Protein AF-A0A3M1MWQ6-F1 (afdb_monomer_lite)

Foldseek 3Di:
DPPDDDDPVNFDPDWQFAPDFPADVPRPVVVCVRRVCRVVDAPDEAEAEPDPVVRRQHDPPDGRGNHHYHYD

Secondary structure (DSSP, 8-state):
---S---TTS--S--SB-S--SPPTT-HHHHHHHHHHHHH-SS--EEE-SSHHHHHH--TT--SBSS-EEE-

Radius of gyration: 12.56 Å; chains: 1; bounding box: 36×25×23 Å

Sequence (72 aa):
MSDKKTTVLGLTEEEFVHPGNRACAGCTMGLLYRIGAKALGRDCIFVVPPSCMTVMQGLYPVSASQFPIFNC

pLDDT: mean 88.56, std 8.58, range [48.56, 95.06]

Structure (mmCIF, N/CA/C/O backbone):
data_AF-A0A3M1MWQ6-F1
#
_entry.id   AF-A0A3M1MWQ6-F1
#
loop_
_atom_site.group_PDB
_atom_site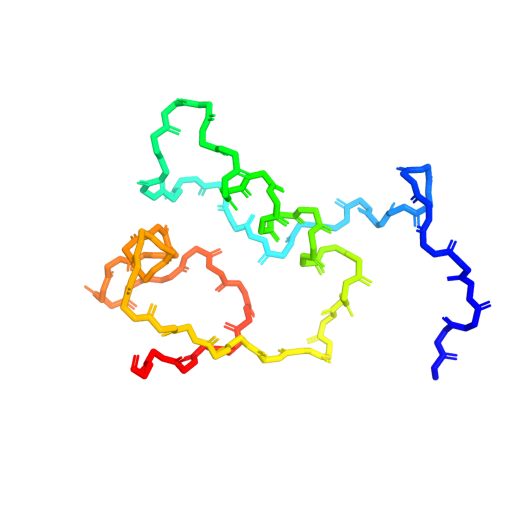.id
_atom_site.type_symbol
_atom_site.label_atom_id
_atom_site.label_alt_id
_atom_site.label_comp_id
_atom_site.label_asym_id
_atom_site.label_entity_id
_atom_site.label_seq_id
_atom_site.pdbx_PDB_ins_code
_atom_site.Cartn_x
_atom_site.Cartn_y
_atom_site.Cartn_z
_atom_site.occupancy
_atom_site.B_iso_or_equiv
_atom_site.auth_seq_id
_atom_site.auth_comp_id
_atom_site.auth_asym_id
_atom_site.auth_atom_id
_atom_site.pdbx_PDB_model_num
ATOM 1 N N . MET A 1 1 ? -21.344 -6.198 6.414 1.00 48.56 1 MET A N 1
ATOM 2 C CA . MET A 1 1 ? -21.188 -5.228 5.312 1.00 48.56 1 MET A CA 1
ATOM 3 C C . MET A 1 1 ? -21.633 -3.876 5.849 1.00 48.56 1 MET A C 1
ATOM 5 O O . MET A 1 1 ? -22.786 -3.764 6.239 1.00 48.56 1 MET A O 1
ATOM 9 N N . SER A 1 2 ? -20.733 -2.907 6.025 1.00 55.97 2 SER A N 1
ATOM 10 C CA . SER A 1 2 ? -21.129 -1.583 6.526 1.00 55.97 2 SER A CA 1
ATOM 11 C C . SER A 1 2 ? -21.784 -0.806 5.383 1.00 55.97 2 SER A C 1
ATOM 13 O O . SER A 1 2 ? -21.093 -0.281 4.518 1.00 55.97 2 SER A O 1
ATOM 15 N N . ASP A 1 3 ? -23.116 -0.764 5.364 1.00 58.56 3 ASP A N 1
ATOM 16 C CA . ASP A 1 3 ? -23.975 -0.091 4.369 1.00 58.56 3 ASP A CA 1
ATOM 17 C C . ASP A 1 3 ? -23.922 1.456 4.440 1.00 58.56 3 ASP A C 1
ATOM 19 O O . ASP A 1 3 ? -24.858 2.169 4.076 1.00 58.56 3 ASP A O 1
ATOM 23 N N . LYS A 1 4 ? -22.819 2.021 4.944 1.00 70.50 4 LYS A N 1
ATOM 24 C CA . LYS A 1 4 ? -22.600 3.468 5.002 1.00 70.50 4 LYS A CA 1
ATOM 25 C C . LYS A 1 4 ? -21.767 3.880 3.795 1.00 70.50 4 LYS A C 1
ATOM 27 O O . LYS A 1 4 ? -20.633 3.445 3.639 1.00 70.50 4 LYS A O 1
ATOM 32 N N . LYS A 1 5 ? -22.319 4.748 2.946 1.00 72.19 5 LYS A N 1
ATOM 33 C CA . LYS A 1 5 ? -21.612 5.320 1.790 1.00 72.19 5 LYS A CA 1
ATOM 34 C C . LYS A 1 5 ? -20.302 5.980 2.250 1.00 72.19 5 LYS A C 1
ATOM 36 O O . LYS A 1 5 ? -20.349 6.979 2.968 1.00 72.1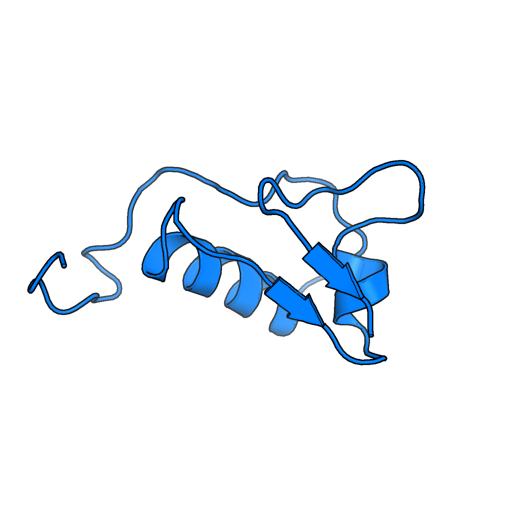9 5 LYS A O 1
ATOM 41 N N . THR A 1 6 ? -19.152 5.442 1.839 1.00 81.56 6 THR A N 1
ATOM 42 C CA . THR A 1 6 ? -17.828 5.963 2.214 1.00 81.56 6 THR A CA 1
ATOM 43 C C . THR A 1 6 ? -17.587 7.309 1.533 1.00 81.56 6 THR A C 1
ATOM 45 O O . THR A 1 6 ? -17.320 7.382 0.334 1.00 81.56 6 THR A O 1
ATOM 48 N N . THR A 1 7 ? -17.737 8.398 2.285 1.00 88.94 7 THR A N 1
ATOM 49 C CA . THR A 1 7 ? -17.454 9.766 1.828 1.00 88.94 7 THR A CA 1
ATOM 50 C C . THR A 1 7 ? -16.111 10.242 2.368 1.00 88.94 7 THR A C 1
ATOM 52 O O . THR A 1 7 ? -15.575 9.673 3.317 1.00 88.94 7 THR A O 1
ATOM 55 N N . VAL A 1 8 ? -15.580 11.330 1.801 1.00 86.56 8 VAL A N 1
ATOM 56 C CA . VAL A 1 8 ? -14.294 11.903 2.239 1.00 86.56 8 VAL A CA 1
ATOM 57 C C . VAL A 1 8 ? -14.295 12.316 3.718 1.00 86.56 8 VAL A C 1
ATOM 59 O O . VAL A 1 8 ? -13.260 12.279 4.369 1.00 86.56 8 VAL A O 1
ATOM 62 N N . LEU A 1 9 ? -15.466 12.680 4.252 1.00 88.62 9 LEU A N 1
ATOM 63 C CA . LEU A 1 9 ? -15.662 13.072 5.651 1.00 88.62 9 LEU A CA 1
ATOM 64 C C . LEU A 1 9 ? -15.907 11.871 6.576 1.00 88.62 9 LEU A C 1
ATOM 66 O O . LEU A 1 9 ? -15.837 12.012 7.790 1.00 88.62 9 LEU A O 1
ATOM 70 N N . GLY A 1 10 ? -16.242 10.709 6.011 1.00 88.88 10 GLY A N 1
ATOM 71 C CA . GLY A 1 10 ? -16.585 9.495 6.752 1.00 88.88 10 GLY A CA 1
ATOM 72 C C . GLY A 1 10 ? -15.464 8.458 6.816 1.00 88.88 10 GLY A C 1
ATOM 73 O O . GLY A 1 10 ? -15.732 7.327 7.213 1.00 88.88 10 GLY A O 1
ATOM 74 N N . LEU A 1 11 ? -14.245 8.797 6.382 1.00 90.25 11 LEU A N 1
ATOM 75 C CA . LEU A 1 11 ? -13.091 7.898 6.462 1.00 90.25 11 LEU A CA 1
ATOM 76 C C . LEU A 1 11 ? -12.600 7.749 7.904 1.00 90.25 11 LEU A C 1
ATOM 78 O O . LEU A 1 11 ? -12.627 8.696 8.684 1.00 90.25 11 LEU A O 1
ATOM 82 N N . THR A 1 12 ? -12.096 6.557 8.225 1.00 89.56 12 THR A N 1
ATOM 83 C CA . THR A 1 12 ? -11.449 6.294 9.514 1.00 89.56 12 THR A CA 1
ATOM 84 C C . THR A 1 12 ? -10.157 7.102 9.676 1.00 89.56 12 THR A C 1
ATOM 86 O O . THR A 1 12 ? -9.403 7.332 8.720 1.00 89.56 12 THR A O 1
ATOM 89 N N . GLU A 1 13 ? -9.882 7.518 10.909 1.00 91.38 13 GLU A N 1
ATOM 90 C CA . GLU A 1 13 ? -8.614 8.145 11.289 1.00 91.38 13 GLU A CA 1
ATOM 91 C C . GLU A 1 13 ? -7.462 7.132 11.299 1.00 91.38 13 GLU A C 1
ATOM 93 O O . GLU A 1 13 ? -6.320 7.516 11.054 1.00 91.38 13 GLU A O 1
ATOM 98 N N . GLU A 1 14 ? -7.764 5.840 11.473 1.00 92.00 14 GLU A N 1
ATOM 99 C CA . GLU A 1 14 ? -6.784 4.753 11.459 1.00 92.00 14 GLU A CA 1
ATOM 100 C C . GLU A 1 14 ? -5.996 4.719 10.139 1.00 92.00 14 GLU A C 1
ATOM 102 O O . GLU A 1 14 ? -6.548 4.869 9.044 1.00 92.00 14 GLU A O 1
ATOM 107 N N . GLU A 1 15 ? -4.680 4.546 10.242 1.00 92.81 15 GLU A N 1
ATOM 108 C CA . GLU A 1 15 ? -3.776 4.425 9.102 1.00 92.81 15 GLU A CA 1
ATOM 109 C C . GLU A 1 15 ? -3.337 2.975 8.943 1.00 92.81 15 GLU A C 1
ATOM 111 O O . GLU A 1 15 ? -2.617 2.434 9.782 1.00 92.81 15 GLU A O 1
ATOM 116 N N . PHE A 1 16 ? -3.712 2.375 7.817 1.00 93.56 16 PHE A N 1
ATOM 117 C CA . PHE A 1 16 ? -3.311 1.009 7.475 1.00 93.56 16 PHE A CA 1
ATOM 118 C C . PHE A 1 16 ? -2.021 0.937 6.641 1.00 93.56 16 PHE A C 1
ATOM 120 O O . PHE A 1 16 ? -1.577 -0.140 6.239 1.00 93.56 16 PHE A O 1
ATOM 127 N N . VAL A 1 17 ? -1.417 2.090 6.349 1.00 92.38 17 VAL A N 1
ATOM 128 C CA . VAL A 1 17 ? -0.143 2.204 5.635 1.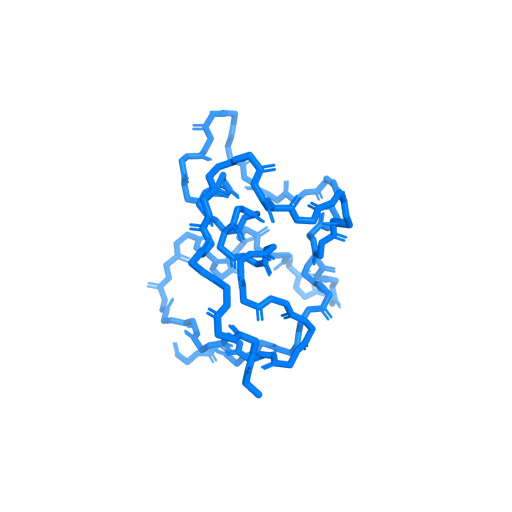00 92.38 17 VAL A CA 1
ATOM 129 C C . VAL A 1 17 ? 0.808 3.004 6.512 1.00 92.38 17 VAL A C 1
ATOM 131 O O . VAL A 1 17 ? 0.540 4.158 6.840 1.00 92.38 17 VAL A O 1
ATOM 134 N N . HIS A 1 18 ? 1.922 2.392 6.896 1.00 91.19 18 HIS A N 1
ATOM 135 C CA . HIS A 1 18 ? 2.943 3.041 7.700 1.00 91.19 18 HIS A CA 1
ATOM 136 C C . HIS A 1 18 ? 3.629 4.178 6.922 1.00 91.19 18 HIS A C 1
ATOM 138 O O . HIS A 1 18 ? 3.859 4.060 5.710 1.00 91.19 18 HIS A O 1
ATOM 144 N N . PRO A 1 19 ? 3.988 5.283 7.602 1.00 88.31 19 PRO A N 1
ATOM 145 C CA . PRO A 1 19 ? 4.856 6.295 7.015 1.00 88.31 19 PRO A CA 1
ATOM 146 C C . PRO A 1 19 ? 6.249 5.706 6.735 1.00 88.31 19 PRO A C 1
ATOM 148 O O . PRO A 1 19 ? 6.688 4.782 7.415 1.00 88.31 19 PRO A O 1
ATOM 151 N N . GLY A 1 20 ? 6.959 6.259 5.746 1.00 83.62 20 GLY A N 1
ATOM 152 C CA . GLY A 1 20 ? 8.297 5.780 5.365 1.00 83.62 20 GLY A CA 1
ATOM 153 C C . GLY A 1 20 ? 8.296 4.698 4.282 1.00 83.62 20 GLY A C 1
ATOM 154 O O . GLY A 1 20 ? 9.088 3.761 4.331 1.00 83.62 20 GLY A O 1
ATOM 155 N N . ASN A 1 21 ? 7.406 4.822 3.297 1.00 87.19 21 ASN A N 1
ATOM 156 C CA . ASN A 1 21 ? 7.377 3.962 2.116 1.00 87.19 21 ASN A CA 1
ATOM 157 C C . ASN A 1 21 ? 8.215 4.568 0.966 1.00 87.19 21 ASN A C 1
ATOM 159 O O . ASN A 1 21 ? 8.614 5.731 1.028 1.00 87.19 21 ASN A O 1
ATOM 163 N N . ARG A 1 22 ? 8.503 3.798 -0.095 1.00 87.81 22 ARG A N 1
ATOM 164 C CA . ARG A 1 22 ? 9.348 4.274 -1.215 1.00 87.81 22 ARG A CA 1
ATOM 165 C C . ARG A 1 22 ? 8.587 5.084 -2.272 1.00 87.81 22 ARG A C 1
ATOM 167 O O . ARG A 1 22 ? 8.969 5.092 -3.442 1.00 87.81 22 ARG A O 1
ATOM 174 N N . ALA A 1 23 ? 7.495 5.743 -1.902 1.00 91.81 23 ALA A N 1
ATOM 175 C CA . ALA A 1 23 ? 6.797 6.631 -2.816 1.00 91.81 23 ALA A CA 1
ATOM 176 C C . ALA A 1 23 ? 7.641 7.878 -3.130 1.00 91.81 23 ALA A C 1
ATOM 178 O O . ALA A 1 23 ? 8.289 8.451 -2.254 1.00 91.81 23 ALA A O 1
ATOM 179 N N . CYS A 1 24 ? 7.589 8.343 -4.380 1.00 93.31 24 CYS A N 1
ATOM 180 C CA . CYS A 1 24 ? 8.114 9.660 -4.737 1.00 93.31 24 CYS A CA 1
ATOM 181 C C . CYS A 1 24 ? 7.345 10.770 -3.998 1.00 93.31 24 CYS A C 1
ATOM 183 O O . CYS A 1 24 ? 6.177 10.599 -3.632 1.00 93.31 24 CYS A O 1
ATOM 185 N N . ALA A 1 25 ? 7.968 11.940 -3.841 1.00 93.56 25 ALA A N 1
ATOM 186 C CA . ALA A 1 25 ? 7.280 13.118 -3.324 1.00 93.56 25 ALA A CA 1
ATOM 187 C C . ALA A 1 25 ? 6.056 13.443 -4.200 1.00 93.56 25 ALA A C 1
ATOM 189 O O . ALA A 1 25 ? 6.171 13.568 -5.417 1.00 93.56 25 ALA A O 1
ATOM 190 N N . GLY A 1 26 ? 4.875 13.533 -3.583 1.00 93.38 26 GLY A N 1
ATOM 191 C CA . GLY A 1 26 ? 3.623 13.777 -4.305 1.00 93.38 26 GLY A CA 1
ATOM 192 C C . GLY A 1 26 ? 3.073 12.573 -5.082 1.00 93.38 26 GLY A C 1
ATOM 193 O O . GLY A 1 26 ? 2.264 12.756 -5.987 1.00 93.38 26 GLY A O 1
ATOM 194 N N . CYS A 1 27 ? 3.479 11.340 -4.758 1.00 93.81 27 CYS A N 1
ATOM 195 C CA . CYS A 1 27 ? 2.955 10.149 -5.425 1.00 93.81 27 CYS A CA 1
ATOM 196 C C . CYS A 1 27 ? 1.430 10.011 -5.256 1.00 93.81 27 CYS A C 1
ATOM 198 O O . CYS A 1 27 ? 0.921 9.703 -4.174 1.00 93.81 27 CYS A O 1
ATOM 200 N N . THR A 1 28 ? 0.698 10.155 -6.359 1.00 95.06 28 THR A N 1
ATOM 201 C CA . THR A 1 28 ? -0.763 9.997 -6.403 1.00 95.06 28 THR A CA 1
ATOM 202 C C . THR A 1 28 ? -1.198 8.568 -6.104 1.00 95.06 28 THR A C 1
ATOM 204 O O . THR A 1 28 ? -2.204 8.362 -5.433 1.00 95.06 28 THR A O 1
ATOM 207 N N . MET A 1 29 ? -0.417 7.574 -6.526 1.00 93.75 29 MET A N 1
ATOM 208 C CA . MET A 1 29 ? -0.704 6.169 -6.241 1.00 93.75 29 MET A CA 1
ATOM 209 C C . MET A 1 29 ? -0.548 5.839 -4.750 1.00 93.75 29 MET A C 1
ATOM 211 O O . MET A 1 29 ? -1.357 5.091 -4.216 1.00 93.75 29 MET A O 1
ATOM 215 N N . GLY A 1 30 ? 0.415 6.452 -4.053 1.00 93.38 30 GLY A N 1
ATOM 216 C CA . GLY A 1 30 ? 0.549 6.313 -2.599 1.00 93.38 30 GLY A CA 1
ATOM 217 C C . GLY A 1 30 ? -0.605 6.967 -1.837 1.00 93.38 30 GLY A C 1
ATOM 218 O O . GLY A 1 30 ? -1.118 6.392 -0.878 1.00 93.38 30 GLY A O 1
AT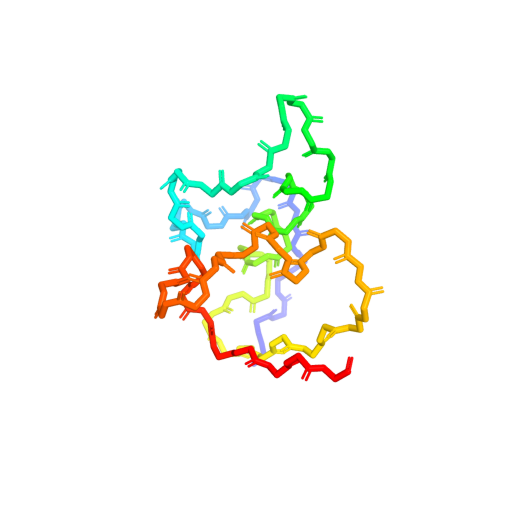OM 219 N N . LEU A 1 31 ? -1.072 8.131 -2.302 1.00 93.69 31 LEU A N 1
ATOM 220 C CA . LEU A 1 31 ? -2.266 8.788 -1.760 1.00 93.69 31 LEU A CA 1
ATOM 221 C C . LEU A 1 31 ? -3.526 7.942 -1.971 1.00 93.69 31 LEU A C 1
ATOM 223 O O . LEU A 1 31 ? -4.274 7.718 -1.020 1.00 93.69 31 LEU A O 1
ATOM 227 N N . LEU A 1 32 ? -3.736 7.432 -3.188 1.00 93.62 32 LEU A N 1
ATOM 228 C CA . LEU A 1 32 ? -4.844 6.530 -3.505 1.00 93.62 32 LEU A CA 1
ATOM 229 C C . LEU A 1 32 ? -4.779 5.255 -2.669 1.00 93.62 32 LEU A C 1
ATOM 231 O O . LEU A 1 32 ? -5.806 4.822 -2.159 1.00 93.62 32 LEU A O 1
ATOM 235 N N . TYR A 1 33 ? -3.589 4.686 -2.483 1.00 93.44 33 TYR A N 1
ATOM 236 C CA . TYR A 1 33 ? -3.409 3.494 -1.668 1.00 93.44 33 TYR A CA 1
ATOM 237 C C . TYR A 1 33 ? -3.792 3.741 -0.209 1.00 93.44 33 TYR A C 1
ATOM 239 O O . TYR A 1 33 ? -4.572 2.982 0.355 1.00 93.44 33 TYR A O 1
ATOM 247 N N . ARG A 1 34 ? -3.327 4.848 0.380 1.00 93.38 34 ARG A N 1
ATOM 248 C CA . ARG A 1 34 ? -3.662 5.238 1.755 1.00 93.38 34 ARG A CA 1
ATOM 249 C C . ARG A 1 34 ? -5.162 5.490 1.944 1.00 93.38 34 ARG A C 1
ATOM 251 O O . ARG A 1 34 ? -5.748 5.007 2.907 1.00 93.38 34 ARG A O 1
ATOM 258 N N . ILE A 1 35 ? -5.796 6.233 1.035 1.00 93.94 35 ILE A N 1
ATOM 259 C CA . ILE A 1 35 ? -7.233 6.549 1.124 1.00 93.94 35 ILE A CA 1
ATOM 260 C C . ILE A 1 35 ? -8.079 5.298 0.853 1.00 93.94 35 ILE A C 1
ATOM 262 O O . ILE A 1 35 ? -9.035 5.028 1.575 1.00 93.94 35 ILE A O 1
ATOM 266 N N . GLY A 1 36 ? -7.714 4.516 -0.163 1.00 92.81 36 GLY A N 1
ATOM 267 C CA . GLY A 1 36 ? -8.392 3.275 -0.527 1.00 92.81 36 GLY A CA 1
ATOM 268 C C . GLY A 1 36 ? -8.311 2.234 0.584 1.00 92.81 36 GLY A C 1
ATOM 269 O O . GLY A 1 36 ? -9.325 1.643 0.934 1.00 92.81 36 GLY A O 1
ATOM 270 N N . ALA A 1 37 ? -7.145 2.083 1.211 1.00 92.81 37 ALA A N 1
ATOM 271 C CA . ALA A 1 37 ? -6.961 1.244 2.389 1.00 92.81 37 ALA A CA 1
ATOM 272 C C . ALA A 1 37 ? -7.921 1.612 3.530 1.00 92.81 37 ALA A C 1
ATOM 274 O O . ALA A 1 37 ? -8.561 0.739 4.110 1.00 92.81 37 ALA A O 1
ATOM 275 N N . LYS A 1 38 ? -8.074 2.909 3.823 1.00 93.19 38 LYS A N 1
ATOM 276 C CA . LYS A 1 38 ? -9.033 3.390 4.829 1.00 93.19 38 LYS A CA 1
ATOM 277 C C . LYS A 1 38 ? -10.484 3.111 4.456 1.00 93.19 38 LYS A C 1
ATOM 279 O O . LYS A 1 38 ? -11.298 2.846 5.333 1.00 93.19 38 LYS A O 1
ATOM 284 N N . ALA A 1 39 ? -10.810 3.204 3.169 1.00 92.44 39 ALA A N 1
ATOM 285 C CA . ALA A 1 39 ? -12.152 2.943 2.670 1.00 92.44 39 ALA A CA 1
ATOM 286 C C . ALA A 1 39 ? -12.508 1.447 2.689 1.00 92.44 39 ALA A C 1
ATOM 288 O O . ALA A 1 39 ? -13.665 1.110 2.930 1.00 92.44 39 ALA A O 1
ATOM 289 N N . LEU A 1 40 ? -11.531 0.572 2.433 1.00 91.38 40 LEU A N 1
ATOM 290 C CA . LEU A 1 40 ? -11.695 -0.884 2.426 1.00 91.38 40 LEU A CA 1
ATOM 291 C C . LEU A 1 40 ? -11.705 -1.478 3.842 1.00 91.38 40 LEU A C 1
ATOM 293 O O . LEU A 1 40 ? -12.464 -2.407 4.106 1.00 91.38 40 LEU A O 1
ATOM 297 N N . GLY A 1 41 ? -10.905 -0.926 4.757 1.00 89.75 41 GLY A N 1
ATOM 298 C CA . GLY A 1 41 ? -10.781 -1.424 6.125 1.00 89.75 41 GLY A CA 1
ATOM 299 C C . GLY A 1 41 ? -9.931 -2.694 6.228 1.00 89.75 41 GLY A C 1
ATOM 300 O O . GLY A 1 41 ? -9.303 -3.118 5.261 1.00 89.75 41 GLY A O 1
ATOM 301 N N . ARG A 1 42 ? -9.891 -3.294 7.428 1.00 90.62 42 ARG A N 1
ATOM 302 C CA . ARG A 1 42 ? -8.947 -4.370 7.790 1.00 90.62 42 ARG A CA 1
ATOM 303 C C . ARG A 1 42 ? -9.161 -5.686 7.029 1.00 90.62 42 ARG A C 1
ATOM 305 O O . ARG A 1 42 ? -8.192 -6.400 6.785 1.00 90.62 42 ARG A O 1
ATOM 312 N N . ASP A 1 43 ? -10.395 -5.976 6.628 1.00 91.81 43 ASP A N 1
ATOM 313 C CA . ASP A 1 43 ? -10.776 -7.223 5.955 1.00 91.81 43 ASP A CA 1
ATOM 314 C C . ASP A 1 43 ? -10.556 -7.138 4.434 1.00 91.81 43 ASP A C 1
ATOM 316 O O . ASP A 1 43 ? -11.483 -7.293 3.638 1.00 91.81 43 ASP A O 1
ATOM 320 N N . CYS A 1 44 ? -9.318 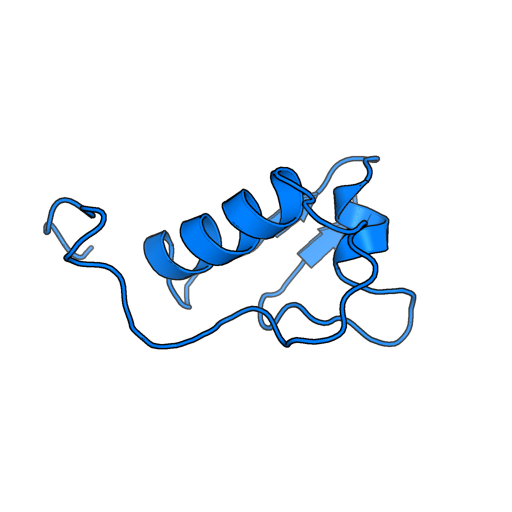-6.864 4.009 1.00 91.81 44 CYS A N 1
ATOM 321 C CA . CYS A 1 44 ? -8.949 -6.863 2.594 1.00 91.81 44 CYS A CA 1
ATOM 322 C C . CYS A 1 44 ? -7.549 -7.441 2.329 1.00 91.81 44 CYS A C 1
ATOM 324 O O . CYS A 1 44 ? -6.675 -7.453 3.196 1.00 91.81 44 CYS A O 1
ATOM 326 N N . ILE A 1 45 ? -7.353 -7.936 1.103 1.00 94.12 45 ILE A N 1
ATOM 327 C CA . ILE A 1 45 ? -6.082 -8.455 0.579 1.00 94.12 45 ILE A CA 1
ATOM 328 C C . ILE A 1 45 ? -5.784 -7.703 -0.716 1.00 94.12 45 ILE A C 1
ATOM 330 O O . ILE A 1 45 ? -6.675 -7.541 -1.553 1.00 94.12 45 ILE A O 1
ATOM 334 N N . PHE A 1 46 ? -4.538 -7.267 -0.903 1.00 92.94 46 PHE A N 1
ATOM 335 C CA . PHE A 1 46 ? -4.114 -6.627 -2.148 1.00 92.94 46 PHE A CA 1
ATOM 336 C C . PHE A 1 46 ? -3.433 -7.634 -3.072 1.00 92.94 46 PHE A C 1
ATOM 338 O O . PHE A 1 46 ? -2.474 -8.297 -2.685 1.00 92.94 46 PHE A O 1
ATOM 345 N N . VAL A 1 47 ? -3.907 -7.712 -4.313 1.00 94.62 47 VAL A N 1
ATOM 346 C CA . VAL A 1 47 ? -3.232 -8.427 -5.401 1.00 94.62 47 VAL A CA 1
ATOM 347 C C . VAL A 1 47 ? -2.647 -7.380 -6.332 1.00 94.62 47 VAL A C 1
ATOM 349 O O . VAL A 1 47 ? -3.384 -6.540 -6.851 1.00 94.62 47 VAL A O 1
ATOM 352 N N . VAL A 1 48 ? -1.326 -7.377 -6.484 1.00 92.94 48 VAL A N 1
ATOM 353 C CA . VAL A 1 48 ? -0.609 -6.258 -7.097 1.00 92.94 48 VAL A CA 1
ATOM 354 C C . VAL A 1 48 ? 0.200 -6.750 -8.294 1.00 92.94 48 VAL A C 1
ATOM 356 O O . VAL A 1 48 ? 1.172 -7.478 -8.092 1.00 92.94 48 VAL A O 1
ATOM 359 N N . PRO A 1 49 ? -0.167 -6.340 -9.523 1.00 93.62 49 PRO A N 1
ATOM 360 C CA . PRO A 1 49 ? 0.599 -6.654 -10.721 1.00 93.62 49 PRO A CA 1
ATOM 361 C C . PRO A 1 49 ? 1.892 -5.824 -10.793 1.00 93.62 49 PRO A C 1
ATOM 363 O O . PRO A 1 49 ? 2.020 -4.811 -10.083 1.00 93.62 49 PRO A O 1
ATOM 366 N N . PRO A 1 50 ? 2.831 -6.171 -11.697 1.00 92.69 50 PRO A N 1
ATOM 367 C CA . PRO A 1 50 ? 4.108 -5.480 -11.816 1.00 92.69 50 PRO A CA 1
ATOM 368 C C . PRO A 1 50 ? 3.892 -3.992 -12.113 1.00 92.69 50 PRO A C 1
ATOM 3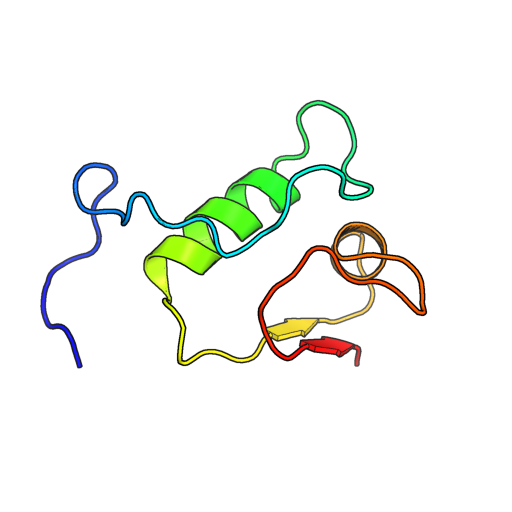70 O O . PRO A 1 50 ? 3.378 -3.610 -13.164 1.00 92.69 50 PRO A O 1
ATOM 373 N N . SER A 1 51 ? 4.228 -3.139 -11.146 1.00 91.31 51 SER A N 1
ATOM 374 C CA . SER A 1 51 ? 3.941 -1.702 -11.184 1.00 91.31 51 SER A CA 1
ATOM 375 C C . SER A 1 51 ? 4.746 -0.955 -10.118 1.00 91.31 51 SER A C 1
ATOM 377 O O . SER A 1 51 ? 5.385 -1.565 -9.267 1.00 91.31 51 SER A O 1
ATOM 379 N N . CYS A 1 52 ? 4.666 0.380 -10.088 1.00 92.06 52 CYS A N 1
ATOM 380 C CA . CYS A 1 52 ? 5.270 1.177 -9.011 1.00 92.06 52 CYS A CA 1
ATOM 381 C C . CYS A 1 52 ? 4.750 0.790 -7.616 1.00 92.06 52 CYS A C 1
ATOM 383 O O . CYS A 1 52 ? 5.418 1.037 -6.615 1.00 92.06 52 CYS A O 1
ATOM 385 N N . MET A 1 53 ? 3.559 0.191 -7.535 1.00 91.31 53 MET A N 1
ATOM 386 C CA . MET A 1 53 ? 2.946 -0.189 -6.272 1.00 91.31 53 MET A CA 1
ATOM 387 C C . MET A 1 53 ? 3.715 -1.320 -5.577 1.00 91.31 53 MET A C 1
ATOM 389 O O . MET A 1 53 ? 3.793 -1.297 -4.352 1.00 91.31 53 MET A O 1
ATOM 393 N N . THR A 1 54 ? 4.323 -2.257 -6.317 1.00 91.06 54 THR A N 1
ATOM 394 C CA . THR A 1 54 ? 5.078 -3.381 -5.726 1.00 91.06 54 THR A CA 1
ATOM 395 C C . THR A 1 54 ? 6.301 -2.893 -4.952 1.00 91.06 54 THR A C 1
ATOM 397 O O . THR A 1 54 ? 6.553 -3.343 -3.841 1.00 91.06 54 THR A O 1
ATOM 400 N N . VAL A 1 55 ? 7.026 -1.910 -5.493 1.00 90.12 55 VAL A N 1
ATOM 401 C CA . VAL A 1 55 ? 8.201 -1.312 -4.833 1.00 90.12 55 VAL A CA 1
ATOM 402 C C . VAL A 1 55 ? 7.828 -0.270 -3.784 1.00 90.12 55 VAL A C 1
ATOM 404 O O . VAL A 1 55 ? 8.565 -0.076 -2.816 1.00 90.12 55 VAL A O 1
ATOM 407 N N . MET A 1 56 ? 6.690 0.404 -3.962 1.00 91.06 56 MET A N 1
ATOM 408 C CA . MET A 1 56 ? 6.209 1.419 -3.030 1.00 91.06 56 MET A CA 1
ATOM 409 C C . MET A 1 56 ? 5.880 0.808 -1.674 1.00 91.06 56 MET A C 1
ATOM 411 O O . MET A 1 56 ? 6.267 1.380 -0.660 1.00 91.06 56 MET A O 1
ATOM 415 N N . GLN A 1 57 ? 5.189 -0.335 -1.660 1.00 86.06 57 GLN A N 1
ATOM 416 C CA . GLN A 1 57 ? 4.788 -1.011 -0.426 1.00 86.06 57 GLN A CA 1
ATOM 417 C C . GLN A 1 57 ? 5.986 -1.361 0.451 1.00 86.06 57 GLN A C 1
ATOM 419 O O . GLN A 1 57 ? 5.864 -1.325 1.663 1.00 86.06 57 GLN A O 1
ATOM 424 N N . GLY A 1 58 ? 7.145 -1.645 -0.133 1.00 80.31 58 GLY A N 1
ATOM 425 C CA . GLY A 1 58 ? 8.375 -1.940 0.588 1.00 80.31 58 GLY A CA 1
ATOM 426 C C . GLY A 1 58 ? 9.254 -2.884 -0.218 1.00 80.31 58 GLY A C 1
ATOM 427 O O . GLY A 1 58 ? 8.789 -3.555 -1.136 1.00 80.31 58 GLY A O 1
ATOM 428 N N . LEU A 1 59 ? 10.548 -2.915 0.099 1.00 77.56 59 LEU A N 1
ATOM 429 C CA . LEU A 1 59 ? 11.434 -3.944 -0.438 1.00 77.56 59 LEU A CA 1
ATOM 430 C C . LEU A 1 59 ? 11.537 -5.057 0.593 1.00 77.56 59 LEU A C 1
ATOM 432 O O . LEU A 1 59 ? 11.704 -4.777 1.781 1.00 77.56 59 LEU A O 1
ATOM 436 N N . TYR A 1 60 ? 11.515 -6.300 0.117 1.00 81.62 60 TYR A N 1
ATOM 437 C CA . TYR A 1 60 ? 11.784 -7.462 0.953 1.00 81.62 60 TYR A CA 1
ATOM 438 C C . TYR A 1 60 ? 13.001 -7.209 1.872 1.00 81.62 60 TYR A C 1
ATOM 440 O O . TYR A 1 60 ? 14.030 -6.732 1.382 1.00 81.62 60 TYR A O 1
ATOM 448 N N . PRO A 1 61 ? 12.909 -7.502 3.185 1.00 85.56 61 PRO A N 1
ATOM 449 C CA . PRO A 1 61 ? 11.834 -8.236 3.867 1.00 85.56 61 PRO A CA 1
ATOM 450 C C . PRO A 1 61 ? 10.749 -7.359 4.522 1.00 85.56 61 PRO A C 1
ATOM 452 O O . PRO A 1 61 ? 9.902 -7.892 5.234 1.00 85.56 61 PRO A O 1
ATOM 455 N N . VAL A 1 62 ? 10.765 -6.035 4.335 1.00 87.38 62 VAL A N 1
ATOM 456 C CA . VAL A 1 62 ? 9.862 -5.111 5.043 1.00 87.38 62 VAL A CA 1
ATOM 457 C C . VAL A 1 62 ? 8.774 -4.558 4.127 1.00 87.38 62 VAL A C 1
ATOM 459 O O . VAL A 1 62 ? 9.019 -4.240 2.965 1.00 87.38 62 VAL A O 1
ATOM 462 N N . SER A 1 63 ? 7.571 -4.400 4.675 1.00 89.62 63 SER A N 1
ATOM 463 C CA . SER A 1 63 ? 6.443 -3.744 4.016 1.00 89.62 63 SER A CA 1
ATOM 464 C C . SER A 1 63 ? 5.890 -2.654 4.929 1.00 89.62 63 SER A C 1
ATOM 466 O O . SER A 1 63 ? 5.727 -2.855 6.129 1.00 89.62 63 SER A O 1
ATOM 468 N N . ALA A 1 64 ? 5.607 -1.492 4.354 1.00 90.75 64 ALA A N 1
ATOM 469 C CA . ALA A 1 64 ? 4.863 -0.409 4.973 1.00 90.75 64 ALA A CA 1
ATOM 470 C C . ALA A 1 64 ? 3.353 -0.695 4.998 1.00 90.75 64 ALA A C 1
ATOM 472 O O . ALA A 1 64 ? 2.619 -0.016 5.709 1.00 90.75 64 ALA A O 1
ATOM 473 N N . SER A 1 65 ? 2.865 -1.668 4.227 1.00 90.94 65 SER A N 1
ATOM 474 C CA . SER A 1 65 ? 1.459 -2.059 4.280 1.00 90.94 65 SER A CA 1
ATOM 475 C C . SER A 1 65 ? 1.169 -2.976 5.463 1.00 90.94 65 SER A C 1
ATOM 477 O O . SER A 1 65 ? 1.903 -3.934 5.699 1.00 90.94 65 SER A O 1
ATOM 479 N N . GLN A 1 66 ? 0.060 -2.721 6.157 1.00 91.75 66 GLN A N 1
ATOM 480 C CA . GLN A 1 66 ? -0.462 -3.599 7.209 1.00 91.75 66 GLN A CA 1
ATOM 481 C C . GLN A 1 66 ? -1.353 -4.728 6.671 1.00 91.75 66 GLN A C 1
ATOM 483 O O . GLN A 1 66 ? -1.852 -5.545 7.450 1.00 91.75 66 GLN A O 1
ATOM 488 N N . PHE A 1 67 ? -1.582 -4.767 5.357 1.00 91.69 67 PHE A N 1
ATOM 489 C CA . PHE A 1 67 ? -2.413 -5.778 4.714 1.00 91.69 67 PHE A CA 1
ATOM 490 C C . PHE A 1 67 ? -1.580 -6.944 4.186 1.00 91.69 67 PHE A C 1
ATOM 492 O O . PHE A 1 67 ? -0.424 -6.752 3.805 1.00 91.69 67 PHE A O 1
ATOM 499 N N . PRO A 1 68 ? -2.172 -8.144 4.073 1.00 92.75 68 PRO A N 1
ATOM 500 C CA . PRO A 1 68 ? -1.612 -9.205 3.251 1.00 92.75 68 PRO A CA 1
ATOM 501 C C . PRO A 1 68 ? -1.576 -8.769 1.783 1.00 92.75 68 PRO A C 1
ATOM 503 O O . PRO A 1 68 ? -2.572 -8.270 1.248 1.00 92.75 68 PRO A O 1
ATOM 506 N N . ILE A 1 69 ? -0.430 -8.971 1.130 1.00 91.38 69 ILE A N 1
ATOM 507 C CA . ILE A 1 69 ? -0.234 -8.604 -0.275 1.00 91.38 69 ILE A CA 1
ATOM 508 C C . ILE A 1 69 ? 0.332 -9.787 -1.041 1.00 91.38 69 ILE A C 1
ATOM 510 O O . ILE A 1 69 ? 1.329 -10.389 -0.644 1.00 91.38 69 ILE A O 1
ATOM 514 N N . PHE A 1 70 ? -0.305 -10.085 -2.166 1.00 92.69 70 PHE A N 1
ATOM 515 C CA . PHE A 1 70 ? 0.195 -10.998 -3.172 1.00 92.69 70 PHE A CA 1
ATOM 516 C C . PHE A 1 70 ? 0.704 -10.198 -4.375 1.00 92.69 70 PHE A C 1
ATOM 518 O O . PHE A 1 70 ? -0.077 -9.573 -5.092 1.00 92.69 70 PHE A O 1
ATOM 525 N N . ASN A 1 71 ? 2.020 -10.203 -4.579 1.00 90.69 71 ASN A N 1
ATOM 526 C CA . ASN A 1 71 ? 2.631 -9.650 -5.785 1.00 90.69 71 ASN A CA 1
ATOM 527 C C . ASN A 1 71 ? 2.587 -10.734 -6.868 1.00 90.69 71 ASN A C 1
ATOM 529 O O . ASN A 1 71 ? 3.207 -11.785 -6.689 1.00 90.69 71 ASN A O 1
ATOM 533 N N . CYS A 1 72 ? 1.839 -10.489 -7.941 1.00 84.62 72 CYS A N 1
ATOM 534 C CA . CYS A 1 72 ? 1.680 -11.399 -9.077 1.00 84.62 72 CYS A CA 1
ATOM 535 C C . CYS A 1 72 ? 2.349 -10.846 -10.333 1.00 84.62 72 CYS A C 1
ATOM 537 O O . CYS A 1 72 ? 2.331 -9.605 -10.499 1.00 84.62 72 CYS A O 1
#